Protein AF-U3TAC5-F1 (afdb_monomer)

Structure (mmCIF, N/CA/C/O backbone):
data_AF-U3TAC5-F1
#
_entry.id   AF-U3TAC5-F1
#
loop_
_atom_site.group_PDB
_atom_site.id
_atom_site.type_symbol
_atom_site.label_atom_id
_atom_site.label_alt_id
_atom_site.label_comp_id
_atom_site.label_asym_id
_atom_site.label_entity_id
_atom_site.label_seq_id
_atom_site.pdbx_PDB_ins_code
_atom_site.Cartn_x
_atom_site.Cartn_y
_atom_site.Cartn_z
_atom_site.occupancy
_atom_site.B_iso_or_equiv
_atom_site.auth_seq_id
_atom_site.auth_comp_id
_atom_site.auth_asym_id
_atom_site.auth_atom_id
_atom_site.pdbx_PDB_model_num
ATOM 1 N N . MET A 1 1 ? -31.076 14.051 -34.799 1.00 61.81 1 MET A N 1
ATOM 2 C CA . MET A 1 1 ? -30.404 15.362 -34.981 1.00 61.81 1 MET A CA 1
ATOM 3 C C . MET A 1 1 ? -30.450 16.236 -33.726 1.00 61.81 1 MET A C 1
ATOM 5 O O . MET A 1 1 ? -29.400 16.699 -33.314 1.00 61.81 1 MET A O 1
ATOM 9 N N . ILE A 1 2 ? -31.607 16.415 -33.073 1.00 67.38 2 ILE A N 1
ATOM 10 C CA . ILE A 1 2 ? -31.757 17.287 -31.883 1.00 67.38 2 ILE A CA 1
ATOM 11 C C . ILE A 1 2 ? -30.967 16.797 -30.650 1.00 67.38 2 ILE A C 1
ATOM 13 O O . ILE A 1 2 ? -30.338 17.598 -29.967 1.00 67.38 2 ILE A O 1
ATOM 17 N N . GLN A 1 3 ? -30.929 15.485 -30.396 1.00 65.56 3 GLN A N 1
ATOM 18 C CA . GLN A 1 3 ? -30.167 14.904 -29.276 1.00 65.56 3 GLN A CA 1
ATOM 19 C C . GLN A 1 3 ? -28.654 15.144 -29.378 1.00 65.56 3 GLN A C 1
ATOM 21 O O . GLN A 1 3 ? -28.007 15.407 -28.372 1.00 65.56 3 GLN A O 1
ATOM 26 N N . VAL A 1 4 ? -28.099 15.096 -30.594 1.00 69.56 4 VAL A N 1
ATOM 27 C CA . VAL A 1 4 ? -26.666 15.338 -30.831 1.00 69.56 4 VAL A CA 1
ATOM 28 C C . VAL A 1 4 ? -26.325 16.796 -30.525 1.00 69.56 4 VAL A C 1
ATOM 30 O O . VAL A 1 4 ? -25.326 17.057 -29.865 1.00 69.56 4 VAL A O 1
ATOM 33 N N . LEU A 1 5 ? -27.207 17.727 -30.914 1.00 72.12 5 LEU A N 1
ATOM 34 C CA . LEU A 1 5 ? -27.056 19.151 -30.611 1.00 72.12 5 LEU A CA 1
ATOM 35 C C . LEU A 1 5 ? -27.031 19.418 -29.097 1.00 72.12 5 LEU A C 1
ATOM 37 O O . LEU A 1 5 ? -26.176 20.158 -28.618 1.00 72.12 5 LEU A O 1
ATOM 41 N N . LEU A 1 6 ? -27.929 18.784 -28.339 1.00 70.25 6 LEU A N 1
ATOM 42 C CA . LEU A 1 6 ? -27.994 18.915 -26.878 1.00 70.25 6 LEU A CA 1
ATOM 43 C C . LEU A 1 6 ? -26.715 18.429 -26.185 1.00 70.25 6 LEU A C 1
ATOM 45 O O . LEU A 1 6 ? -26.208 19.112 -25.300 1.00 70.25 6 LEU A O 1
ATOM 49 N N . VAL A 1 7 ? -26.153 17.297 -26.621 1.00 71.12 7 VAL A N 1
ATOM 50 C CA . VAL A 1 7 ? -24.889 16.773 -26.074 1.00 71.12 7 VAL A CA 1
ATOM 51 C C . VAL A 1 7 ? -23.720 17.705 -26.398 1.00 71.12 7 VAL A C 1
ATOM 53 O O . VAL A 1 7 ? -22.917 18.009 -25.517 1.00 71.12 7 VAL A O 1
ATOM 56 N N . THR A 1 8 ? -23.651 18.225 -27.630 1.00 70.62 8 THR A N 1
ATOM 57 C CA . THR A 1 8 ? -22.606 19.190 -28.009 1.00 70.62 8 THR A CA 1
ATOM 58 C C . THR A 1 8 ? -22.711 20.509 -27.242 1.00 70.62 8 THR A C 1
ATOM 60 O O . THR A 1 8 ? -21.688 21.068 -26.858 1.00 70.62 8 THR A O 1
ATOM 63 N N . ILE A 1 9 ? -23.930 20.981 -26.952 1.00 74.19 9 ILE A N 1
ATOM 64 C CA . ILE A 1 9 ? -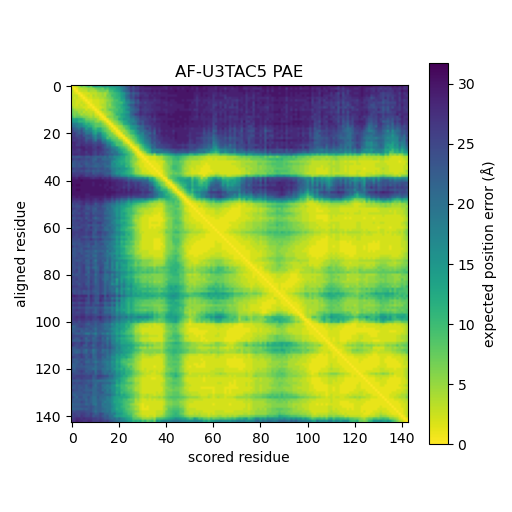24.158 22.183 -26.139 1.00 74.19 9 ILE A CA 1
ATOM 65 C C . ILE A 1 9 ? -23.746 21.933 -24.683 1.00 74.19 9 ILE A C 1
ATOM 67 O O . ILE A 1 9 ? -23.071 22.777 -24.104 1.00 74.19 9 ILE A O 1
ATOM 71 N N . CYS A 1 10 ? -24.065 20.772 -24.102 1.00 71.88 10 CYS A N 1
ATOM 72 C CA . CYS A 1 10 ? -23.622 20.437 -22.745 1.00 71.88 10 CYS A CA 1
ATOM 73 C C . CYS A 1 10 ? -22.094 20.445 -22.606 1.00 71.88 10 CYS A C 1
ATOM 75 O O . CYS A 1 10 ? -21.587 21.030 -21.655 1.00 71.88 10 CYS A O 1
ATOM 77 N N . LEU A 1 11 ? -21.357 19.864 -23.558 1.00 66.44 11 LEU A N 1
ATOM 78 C CA . LEU A 1 11 ? -19.887 19.840 -23.520 1.00 66.44 11 LEU A CA 1
ATOM 79 C C . LEU A 1 11 ? -19.251 21.224 -23.738 1.00 66.44 11 LEU A C 1
ATOM 81 O O . LEU A 1 11 ? -18.169 21.485 -23.220 1.00 66.44 11 LEU A O 1
ATOM 85 N N . ALA A 1 12 ? -19.912 22.108 -24.494 1.00 68.00 12 ALA A N 1
ATOM 86 C CA . ALA A 1 12 ? -19.431 23.466 -24.756 1.00 68.00 12 ALA A CA 1
ATOM 87 C C . ALA A 1 12 ? -19.755 24.460 -23.624 1.00 68.00 12 ALA A C 1
ATOM 89 O O . ALA A 1 12 ? -18.988 25.392 -23.395 1.00 68.00 12 ALA A O 1
ATOM 90 N N . VAL A 1 13 ? -20.885 24.279 -22.929 1.00 66.88 13 VAL A N 1
ATOM 91 C CA . VAL A 1 13 ? -21.352 25.174 -21.851 1.00 66.88 13 VAL A CA 1
ATOM 92 C C . VAL A 1 13 ? -20.835 24.731 -20.480 1.00 66.88 13 VAL A C 1
ATOM 94 O O . VAL A 1 13 ? -20.591 25.571 -19.618 1.00 66.88 13 VAL A O 1
ATOM 97 N N . PHE A 1 14 ? -20.611 23.430 -20.292 1.00 63.19 14 PHE A N 1
ATOM 98 C CA . PHE A 1 14 ? -19.995 22.862 -19.097 1.00 63.19 14 PHE A CA 1
ATOM 99 C C . PHE A 1 14 ? -18.665 22.213 -19.488 1.00 63.19 14 PHE A C 1
ATOM 101 O O . PHE A 1 14 ? -18.603 20.987 -19.622 1.00 63.19 14 PHE A O 1
ATOM 108 N N . PRO A 1 15 ? -17.585 22.995 -19.697 1.00 55.28 15 PRO A N 1
ATOM 109 C CA . PRO A 1 15 ? -16.261 22.395 -19.751 1.00 55.28 15 PRO A CA 1
ATOM 110 C C . PRO A 1 15 ? -16.096 21.581 -18.467 1.00 55.28 15 PRO A C 1
ATOM 112 O O . PRO A 1 15 ? -16.342 22.106 -17.380 1.00 55.28 15 PRO A O 1
ATOM 115 N N . TYR A 1 16 ? -15.753 20.296 -18.595 1.00 59.97 16 TYR A N 1
ATOM 116 C CA . TYR A 1 16 ? -15.426 19.434 -17.462 1.00 59.97 16 TYR A CA 1
ATOM 117 C C . TYR A 1 16 ? -14.306 20.133 -16.688 1.00 59.97 16 TYR A C 1
ATOM 119 O O . TYR A 1 16 ? -13.132 20.052 -17.049 1.00 59.97 16 TYR A O 1
ATOM 127 N N . GLN A 1 17 ? -14.667 20.888 -15.652 1.00 60.19 17 GLN A N 1
ATOM 128 C CA . GLN A 1 17 ? -13.705 21.409 -14.704 1.00 60.19 17 GLN A CA 1
ATOM 129 C C . GLN A 1 17 ? -13.291 20.202 -13.880 1.00 60.19 17 GLN A C 1
ATOM 131 O O . GLN A 1 17 ? -13.886 19.889 -12.852 1.00 60.19 17 GLN A O 1
ATOM 136 N N . GLY A 1 18 ? -12.314 19.461 -14.402 1.00 55.19 18 GLY A N 1
ATOM 137 C CA . GLY A 1 18 ? -11.568 18.503 -13.614 1.00 55.19 18 GLY A CA 1
ATOM 138 C C . GLY A 1 18 ? -10.935 19.286 -12.477 1.00 55.19 18 GLY A C 1
ATOM 139 O O . GLY A 1 18 ? -9.937 19.973 -12.671 1.00 55.19 18 GLY A O 1
ATOM 140 N N . SER A 1 19 ? -11.568 19.256 -11.310 1.00 60.19 19 SER A N 1
ATOM 141 C CA . SER A 1 19 ? -10.973 19.802 -10.105 1.00 60.19 19 SER A CA 1
ATOM 142 C C . SER A 1 19 ? -9.896 18.815 -9.677 1.00 60.19 19 SER A C 1
ATOM 144 O O . SER A 1 19 ? -10.186 17.747 -9.142 1.00 60.19 19 SER A O 1
ATOM 146 N N . SER A 1 20 ? -8.643 19.126 -9.992 1.00 52.59 20 SER A N 1
ATOM 147 C CA . SER A 1 20 ? -7.510 18.452 -9.378 1.00 52.59 20 SER A CA 1
ATOM 148 C C . SER A 1 20 ? -7.317 19.072 -8.000 1.00 52.59 20 SER A C 1
ATOM 150 O O . SER A 1 20 ? -6.743 20.155 -7.875 1.00 52.59 20 SER A O 1
ATOM 152 N N . ILE A 1 21 ? -7.816 18.403 -6.964 1.00 53.47 21 ILE A N 1
ATOM 153 C CA . ILE A 1 21 ? -7.383 18.687 -5.598 1.00 53.47 21 ILE A CA 1
ATOM 154 C C . ILE A 1 21 ? -5.929 18.228 -5.524 1.00 53.47 21 ILE A C 1
ATOM 156 O O . ILE A 1 21 ? -5.646 17.031 -5.480 1.00 53.47 21 ILE A O 1
ATOM 160 N N . ILE A 1 22 ? -4.995 19.176 -5.581 1.00 50.59 22 ILE A N 1
ATOM 161 C CA . ILE A 1 22 ? -3.631 18.905 -5.144 1.00 50.59 22 ILE A CA 1
ATOM 162 C C . ILE A 1 22 ? -3.752 18.751 -3.633 1.00 50.59 22 ILE A C 1
ATOM 164 O O . ILE A 1 22 ? -3.956 19.731 -2.921 1.00 50.59 22 ILE A O 1
ATOM 168 N N . LEU A 1 23 ? -3.703 17.507 -3.156 1.00 52.47 23 LEU A N 1
ATOM 169 C CA . LEU A 1 23 ? -3.432 17.238 -1.754 1.00 52.47 23 LEU A CA 1
ATOM 170 C C . LEU A 1 23 ? -1.996 17.705 -1.517 1.00 52.47 23 LEU A C 1
ATOM 172 O O . LEU A 1 23 ? -1.047 16.938 -1.677 1.00 52.47 23 LEU A O 1
ATOM 176 N N . GLU A 1 24 ? -1.822 18.993 -1.214 1.00 49.47 24 GLU A N 1
ATOM 177 C CA . GLU A 1 24 ? -0.619 19.420 -0.522 1.00 49.47 24 GLU A CA 1
ATOM 178 C C . GLU A 1 24 ? -0.534 18.540 0.718 1.00 49.47 24 GLU A C 1
ATOM 180 O O . GLU A 1 24 ? -1.462 18.493 1.529 1.00 49.47 24 GLU A O 1
ATOM 185 N N . SER A 1 25 ? 0.565 17.797 0.833 1.00 54.53 25 SER A N 1
ATOM 186 C CA . SER A 1 25 ? 0.952 17.188 2.093 1.00 54.53 25 SER A CA 1
ATOM 187 C C . SER A 1 25 ? 1.231 18.349 3.040 1.00 54.53 25 SER A C 1
ATOM 189 O O . SER A 1 25 ? 2.368 18.799 3.167 1.00 54.53 25 SER A O 1
ATOM 191 N N . GLY A 1 26 ? 0.171 18.887 3.649 1.00 48.81 26 GLY A N 1
ATOM 192 C CA . GLY A 1 26 ? 0.276 19.812 4.759 1.00 48.81 26 GLY A CA 1
ATOM 193 C C . GLY A 1 26 ? 1.223 19.208 5.784 1.00 48.81 26 GLY A C 1
ATOM 194 O O . GLY A 1 26 ? 1.384 17.992 5.848 1.00 48.81 26 GLY A O 1
ATOM 195 N N . ASN A 1 27 ? 1.906 20.049 6.548 1.00 50.81 27 ASN A N 1
ATOM 196 C CA . ASN A 1 27 ? 2.790 19.591 7.608 1.00 50.81 27 ASN A CA 1
ATOM 197 C C . ASN A 1 27 ? 1.963 18.741 8.601 1.00 50.81 27 ASN A C 1
ATOM 199 O O . ASN A 1 27 ? 1.272 19.306 9.453 1.00 50.81 27 ASN A O 1
ATOM 203 N N . VAL A 1 28 ? 1.949 17.410 8.428 1.00 59.34 28 VAL A N 1
ATOM 204 C CA . VAL A 1 28 ? 1.140 16.461 9.207 1.00 59.34 28 VAL A CA 1
ATOM 205 C C . VAL A 1 28 ? 1.805 16.318 10.570 1.00 59.34 28 VAL A C 1
ATOM 207 O O . VAL A 1 28 ? 2.550 15.384 10.839 1.00 59.34 28 VAL A O 1
ATOM 210 N N . ASN A 1 29 ? 1.600 17.318 11.423 1.00 61.78 29 ASN A N 1
ATOM 211 C CA . ASN A 1 29 ? 2.078 17.299 12.805 1.00 61.78 29 ASN A CA 1
ATOM 212 C C . ASN A 1 29 ? 1.133 16.523 13.733 1.00 61.78 29 ASN A C 1
ATOM 214 O O . ASN A 1 29 ? 1.442 16.367 14.910 1.00 61.78 29 ASN A O 1
ATOM 218 N N . ASP A 1 30 ? -0.008 16.069 13.213 1.00 79.00 30 ASP A N 1
ATOM 219 C CA . ASP A 1 30 ? -0.993 15.273 13.932 1.00 79.00 30 ASP A CA 1
ATOM 220 C C . ASP A 1 30 ? -0.967 13.847 13.378 1.00 79.00 30 ASP A C 1
ATOM 222 O O . ASP A 1 30 ? -1.484 13.572 12.294 1.00 79.00 30 ASP A O 1
ATOM 226 N N . TYR A 1 31 ? -0.262 12.965 14.081 1.00 87.88 31 TYR A N 1
ATOM 227 C CA . TYR A 1 31 ? -0.205 11.543 13.775 1.00 87.88 31 TYR A CA 1
ATOM 228 C C . TYR A 1 31 ? -0.280 10.738 15.066 1.00 87.88 31 TYR A C 1
ATOM 230 O O . TYR A 1 31 ? 0.234 11.140 16.113 1.00 87.88 31 TYR A O 1
ATOM 238 N N . GLU A 1 32 ? -0.878 9.556 14.976 1.00 90.94 32 GLU A N 1
ATOM 239 C CA . GLU A 1 32 ? -0.805 8.555 16.029 1.00 90.94 32 GLU A CA 1
ATOM 240 C C . GLU A 1 32 ? 0.210 7.473 15.665 1.00 90.94 32 GLU A C 1
ATOM 242 O O . GLU A 1 32 ? 0.278 6.988 14.534 1.00 90.94 32 GLU A O 1
ATOM 247 N N . VAL A 1 33 ? 1.018 7.073 16.646 1.00 92.88 33 VAL A N 1
ATOM 248 C CA . VAL A 1 33 ? 1.908 5.923 16.490 1.00 92.88 33 VAL A CA 1
ATOM 249 C C . VAL A 1 33 ? 1.119 4.657 16.780 1.00 92.88 33 VAL A C 1
ATOM 251 O O . VAL A 1 33 ? 0.686 4.419 17.909 1.00 92.88 33 VAL A O 1
ATOM 254 N N . VAL A 1 34 ? 0.977 3.816 15.760 1.00 94.44 34 VAL A N 1
ATOM 255 C CA . VAL A 1 34 ? 0.263 2.539 15.838 1.00 94.44 34 VAL A CA 1
ATOM 256 C C . VAL A 1 34 ? 1.194 1.380 15.510 1.00 94.44 34 VAL A C 1
ATOM 258 O O . VAL A 1 34 ? 2.227 1.544 14.866 1.00 94.44 34 VAL A O 1
ATOM 261 N N . TYR A 1 35 ? 0.810 0.180 15.942 1.00 94.31 35 TYR A N 1
ATOM 262 C CA . TYR A 1 35 ? 1.562 -1.050 15.696 1.00 94.31 35 TYR A CA 1
ATOM 263 C C . TYR A 1 35 ? 0.669 -2.050 14.957 1.00 94.31 35 TYR A C 1
ATOM 265 O O . TYR A 1 35 ? -0.028 -2.831 15.614 1.00 94.31 35 TYR A O 1
ATOM 273 N N . PRO A 1 36 ? 0.652 -2.026 13.611 1.00 94.81 36 PRO A N 1
ATOM 274 C CA . PRO A 1 36 ? -0.159 -2.943 12.824 1.00 94.81 36 PRO A CA 1
ATOM 275 C C . PRO A 1 36 ? 0.240 -4.399 13.075 1.00 94.81 36 PRO A C 1
ATOM 277 O O . PRO A 1 36 ? 1.421 -4.753 13.061 1.00 94.81 36 PRO A O 1
ATOM 280 N N . ARG A 1 37 ? -0.749 -5.267 13.274 1.00 94.25 37 ARG A N 1
ATOM 281 C CA . ARG A 1 37 ? -0.567 -6.703 13.495 1.00 94.25 37 ARG A CA 1
ATOM 282 C C . ARG A 1 37 ? -1.144 -7.478 12.330 1.00 94.25 37 ARG A C 1
ATOM 284 O O . ARG A 1 37 ? -2.323 -7.353 12.022 1.00 94.25 37 ARG A O 1
ATOM 291 N N . LYS A 1 38 ? -0.323 -8.316 11.701 1.00 92.38 38 LYS A N 1
ATOM 292 C CA . LYS A 1 38 ? -0.801 -9.227 10.662 1.00 92.38 38 LYS A CA 1
ATOM 293 C C . LYS A 1 38 ? -1.677 -10.311 11.293 1.00 92.38 38 LYS A C 1
ATOM 295 O O . LYS A 1 38 ? -1.224 -11.035 12.180 1.00 92.38 38 LYS A O 1
ATOM 300 N N . VAL A 1 39 ? -2.916 -10.424 10.830 1.00 89.25 39 VAL A N 1
ATOM 301 C CA . VAL A 1 39 ? -3.891 -11.414 11.296 1.00 89.25 39 VAL A CA 1
ATOM 302 C C . VAL A 1 39 ? -3.784 -12.637 10.385 1.00 89.25 39 VAL A C 1
ATOM 304 O O . VAL A 1 39 ? -4.318 -12.661 9.279 1.00 89.25 39 VAL A O 1
ATOM 307 N N . THR A 1 40 ? -3.015 -13.644 10.800 1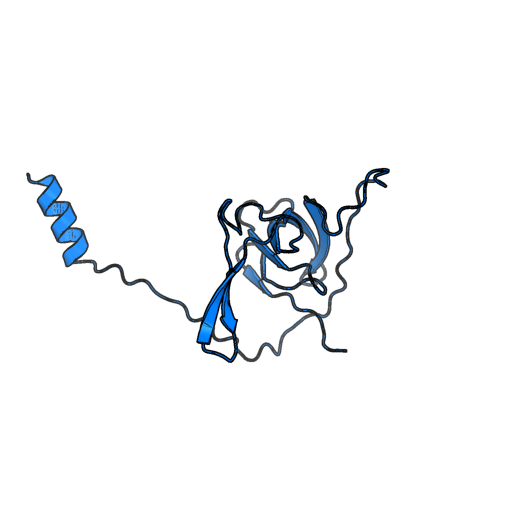.00 74.56 40 THR A N 1
ATOM 308 C CA . THR A 1 40 ? -2.778 -14.847 9.983 1.00 74.56 40 THR A CA 1
ATOM 309 C C . THR A 1 40 ? -3.874 -15.892 10.202 1.00 74.56 40 THR A C 1
ATOM 311 O O . THR A 1 40 ? -4.066 -16.366 11.321 1.00 74.56 40 THR A O 1
ATOM 314 N N . ALA A 1 41 ? -4.525 -16.341 9.124 1.00 58.34 41 ALA A N 1
ATOM 315 C CA . ALA A 1 41 ? -5.368 -17.535 9.122 1.00 58.34 41 ALA A CA 1
ATOM 316 C C . ALA A 1 41 ? -4.541 -18.757 8.663 1.00 58.34 41 ALA A C 1
ATOM 318 O O . ALA A 1 41 ? -4.436 -19.026 7.473 1.00 58.34 41 ALA A O 1
ATOM 319 N N . LEU A 1 42 ? -3.973 -19.506 9.616 1.00 55.12 42 LEU A N 1
ATOM 320 C CA . LEU A 1 42 ? -3.325 -20.828 9.460 1.00 55.12 42 LEU A CA 1
ATOM 321 C C . LEU A 1 42 ? -1.931 -20.913 8.776 1.00 55.12 42 LEU A C 1
ATOM 323 O O . LEU A 1 42 ? -1.607 -20.145 7.872 1.00 55.12 42 LEU A O 1
ATOM 327 N N . PRO A 1 43 ? -1.092 -21.901 9.171 1.00 52.50 43 PRO A N 1
ATOM 328 C CA . PRO A 1 43 ? 0.225 -22.123 8.581 1.00 52.50 43 PRO A CA 1
ATOM 329 C C . PRO A 1 43 ? 0.105 -22.881 7.252 1.00 52.50 43 PRO A C 1
ATOM 331 O O . PRO A 1 43 ? -0.295 -24.048 7.223 1.00 52.50 43 PRO A O 1
ATOM 334 N N . LYS A 1 44 ? 0.481 -22.249 6.136 1.00 55.50 44 LYS A N 1
ATOM 335 C CA . LYS A 1 44 ? 0.516 -22.914 4.826 1.00 55.50 44 LYS A CA 1
ATOM 336 C C . LYS A 1 44 ? 1.805 -23.726 4.662 1.00 55.50 44 LYS A C 1
ATOM 338 O O . LYS A 1 44 ? 2.888 -23.175 4.509 1.00 55.50 44 LYS A O 1
ATOM 343 N N . ARG A 1 45 ? 1.666 -25.058 4.636 1.00 54.78 45 ARG A N 1
ATOM 344 C CA . ARG A 1 45 ? 2.634 -25.990 4.030 1.00 54.78 45 ARG A CA 1
ATOM 345 C C . ARG A 1 45 ? 2.511 -25.898 2.505 1.00 54.78 45 ARG A C 1
ATOM 347 O O . ARG A 1 45 ? 1.842 -26.718 1.890 1.00 54.78 45 ARG A O 1
ATOM 354 N N . ALA A 1 46 ? 3.091 -24.869 1.905 1.00 56.25 46 ALA A N 1
ATOM 355 C CA . ALA A 1 46 ? 3.237 -24.733 0.458 1.00 56.25 46 ALA A CA 1
ATOM 356 C C . ALA A 1 46 ? 4.371 -23.745 0.177 1.00 56.25 46 ALA A C 1
ATOM 358 O O . ALA A 1 46 ? 4.668 -22.911 1.031 1.00 56.25 46 ALA A O 1
ATOM 359 N N . VAL A 1 47 ? 5.003 -23.875 -0.994 1.00 55.31 47 VAL A N 1
ATOM 360 C CA . VAL A 1 47 ? 6.068 -22.994 -1.502 1.00 55.31 47 VAL A CA 1
ATOM 361 C C . VAL A 1 47 ? 5.775 -21.546 -1.112 1.00 55.31 47 VAL A C 1
ATOM 363 O O . VAL A 1 47 ? 4.738 -20.991 -1.474 1.00 55.31 47 VAL A O 1
ATOM 366 N N . GLN A 1 48 ? 6.655 -20.978 -0.292 1.00 59.91 48 GLN A N 1
ATOM 367 C CA . GLN A 1 48 ? 6.422 -19.705 0.370 1.00 59.91 48 GLN A CA 1
ATOM 368 C C . GLN A 1 48 ? 6.642 -18.589 -0.655 1.00 59.91 48 GLN A C 1
ATOM 370 O O . GLN A 1 48 ? 7.770 -18.164 -0.890 1.00 59.91 48 GLN A O 1
ATOM 375 N N . GLN A 1 49 ? 5.569 -18.162 -1.324 1.00 68.94 49 GLN A N 1
ATOM 376 C CA . GLN A 1 49 ? 5.592 -16.916 -2.087 1.00 68.94 49 GLN A CA 1
ATOM 377 C C . GLN A 1 49 ? 5.986 -15.782 -1.134 1.00 68.94 49 GLN A C 1
ATOM 379 O O . GLN A 1 49 ? 5.472 -15.706 -0.016 1.00 68.94 49 GLN A O 1
ATOM 384 N N . LYS A 1 50 ? 6.906 -14.915 -1.570 1.00 80.94 50 LYS A N 1
ATOM 385 C CA . LYS A 1 50 ? 7.409 -13.791 -0.766 1.00 80.94 50 LYS A CA 1
ATOM 386 C C . LYS A 1 50 ? 6.277 -12.849 -0.340 1.00 80.94 50 LYS A C 1
ATOM 388 O O . LYS A 1 50 ? 6.282 -12.357 0.787 1.00 80.94 50 LYS A O 1
ATOM 393 N N . TYR A 1 51 ? 5.284 -12.666 -1.210 1.00 87.12 51 TYR A N 1
ATOM 394 C CA . TYR A 1 51 ? 4.092 -11.860 -0.967 1.00 87.12 51 TYR A CA 1
ATOM 395 C C . TYR A 1 51 ? 2.813 -12.680 -1.176 1.00 87.12 51 TYR A C 1
ATOM 397 O O . TYR A 1 51 ? 2.592 -13.240 -2.251 1.00 87.12 51 TYR A O 1
ATOM 405 N N . GLU A 1 52 ? 1.957 -12.735 -0.156 1.00 89.69 52 GLU A N 1
ATOM 406 C CA . GLU A 1 52 ? 0.676 -13.453 -0.197 1.00 89.69 52 GLU A CA 1
ATOM 407 C C . GLU A 1 52 ? -0.360 -12.725 -1.064 1.00 89.69 52 GLU A C 1
ATOM 409 O O . GLU A 1 52 ? -0.366 -11.503 -1.141 1.00 89.69 52 GLU A O 1
ATOM 414 N N . ASP A 1 53 ? -1.272 -13.464 -1.698 1.00 91.81 53 ASP A N 1
ATOM 415 C CA . ASP A 1 53 ? -2.335 -12.867 -2.523 1.00 91.81 53 ASP A CA 1
ATOM 416 C C . ASP A 1 53 ? -3.388 -12.100 -1.717 1.00 91.81 53 ASP A C 1
ATOM 418 O O . ASP A 1 53 ? -4.016 -11.181 -2.239 1.00 91.81 53 ASP A O 1
ATOM 422 N N . ALA A 1 54 ? -3.577 -12.469 -0.453 1.00 92.75 54 ALA A N 1
ATOM 423 C CA . ALA A 1 54 ? -4.478 -11.790 0.4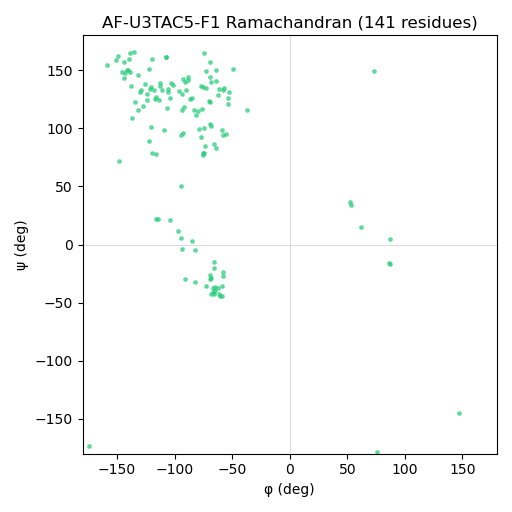59 1.00 92.75 54 ALA A CA 1
ATOM 424 C C . ALA A 1 54 ? -3.883 -11.783 1.864 1.00 92.75 54 ALA A C 1
ATOM 426 O O . ALA A 1 54 ? -3.258 -12.756 2.290 1.00 92.75 54 ALA A O 1
ATOM 427 N N . MET A 1 55 ? -4.095 -10.692 2.588 1.00 92.75 55 MET A N 1
ATOM 428 C CA . MET A 1 55 ? -3.635 -10.533 3.962 1.00 92.75 55 MET A CA 1
ATOM 429 C C . MET A 1 55 ? -4.561 -9.606 4.738 1.00 92.75 55 MET A C 1
ATOM 431 O O . MET A 1 55 ? -5.306 -8.815 4.163 1.00 92.75 55 MET A O 1
ATOM 435 N N . GLN A 1 56 ? -4.512 -9.716 6.060 1.00 95.00 56 GLN A N 1
ATOM 436 C CA . GLN A 1 56 ? -5.271 -8.859 6.957 1.00 95.00 56 GLN A CA 1
ATOM 437 C C . GLN A 1 56 ? -4.333 -8.214 7.966 1.00 95.00 56 GLN A C 1
ATOM 439 O O . GLN A 1 56 ? -3.445 -8.882 8.501 1.00 95.00 56 GLN A O 1
ATOM 444 N N . TYR A 1 57 ? -4.546 -6.929 8.229 1.00 95.56 57 TYR A N 1
ATOM 445 C CA . TYR A 1 57 ? -3.851 -6.197 9.280 1.00 95.56 57 TYR A CA 1
ATOM 446 C C . TYR A 1 57 ? -4.853 -5.578 10.237 1.00 95.56 57 TYR A C 1
ATOM 448 O O . TYR A 1 57 ? -5.767 -4.880 9.816 1.00 95.56 57 TYR A O 1
ATOM 456 N N . GLU A 1 58 ? -4.650 -5.810 11.525 1.00 95.94 58 GLU A N 1
ATOM 457 C CA . GLU A 1 58 ? -5.330 -5.083 12.585 1.00 95.94 58 GLU A CA 1
ATOM 458 C C . GLU A 1 58 ? -4.454 -3.907 13.018 1.00 95.94 58 GLU A C 1
ATOM 460 O O . GLU A 1 58 ? -3.269 -4.081 13.311 1.00 95.94 58 GLU A O 1
ATOM 465 N N . LEU A 1 59 ? -5.024 -2.711 13.067 1.00 95.06 59 LEU A N 1
ATOM 466 C CA . LEU A 1 59 ? -4.395 -1.519 13.629 1.00 95.06 59 LEU A CA 1
ATOM 467 C C . LEU A 1 59 ? -5.427 -0.729 14.430 1.00 95.06 59 LEU A C 1
ATOM 469 O O . LEU A 1 59 ? -6.623 -0.979 14.325 1.00 95.06 59 LEU A O 1
ATOM 473 N N . LYS A 1 60 ? -4.963 0.210 15.251 1.00 95.25 60 LYS A N 1
ATOM 474 C CA . LYS A 1 60 ? -5.859 1.124 15.957 1.00 95.25 60 LYS A CA 1
ATOM 475 C C . LYS A 1 60 ? -6.049 2.391 15.140 1.00 95.25 60 LYS A C 1
ATOM 477 O O . LYS A 1 60 ? -5.085 2.846 14.540 1.00 95.25 60 LYS A O 1
ATOM 482 N N . VAL A 1 61 ? -7.265 2.922 15.152 1.00 93.94 61 VAL A N 1
ATOM 483 C CA . VAL A 1 61 ? -7.588 4.269 14.680 1.00 93.94 61 VAL A CA 1
ATOM 484 C C . VAL A 1 61 ? -8.347 4.968 15.795 1.00 93.94 61 VAL A C 1
ATOM 486 O O . VAL A 1 61 ? -9.391 4.473 16.218 1.00 93.94 61 VAL A O 1
ATOM 489 N N . ASN A 1 62 ? -7.819 6.076 16.321 1.00 91.62 62 ASN A N 1
ATOM 490 C CA . ASN A 1 62 ? -8.421 6.786 17.462 1.00 91.62 62 ASN A CA 1
ATOM 491 C C . ASN A 1 62 ? -8.678 5.874 18.684 1.00 91.62 62 ASN A C 1
ATOM 493 O O . ASN A 1 62 ? -9.662 6.024 19.406 1.00 91.62 62 ASN A O 1
ATOM 497 N N . GLY A 1 63 ? -7.801 4.891 18.904 1.00 92.38 63 GLY A N 1
ATOM 498 C CA . GLY A 1 63 ? -7.911 3.912 19.992 1.00 92.38 63 GLY A CA 1
ATOM 499 C C . GLY A 1 63 ? -8.767 2.673 19.697 1.00 92.38 63 GLY A C 1
ATOM 500 O O . GLY A 1 63 ? -8.587 1.666 20.389 1.00 92.38 63 GLY A O 1
ATOM 501 N N . GLU A 1 64 ? -9.600 2.696 18.654 1.00 94.25 64 GLU A N 1
ATOM 502 C CA . GLU A 1 64 ? -10.482 1.588 18.268 1.00 94.25 64 GLU A CA 1
ATOM 503 C C . GLU A 1 64 ? -9.809 0.640 17.262 1.00 94.25 64 GLU A C 1
ATOM 505 O O . GLU A 1 64 ? -9.104 1.101 16.361 1.00 94.25 64 GLU A O 1
ATOM 510 N N . PRO A 1 65 ? -9.983 -0.690 17.387 1.00 95.12 65 PRO A N 1
ATOM 511 C CA . PRO A 1 65 ? -9.400 -1.645 16.456 1.00 95.12 65 PRO A CA 1
ATOM 512 C C . PRO A 1 65 ? -10.120 -1.622 15.105 1.00 95.12 65 PRO A C 1
ATOM 514 O O . PRO A 1 65 ? -11.345 -1.676 15.017 1.00 95.12 65 PRO A O 1
ATOM 517 N N . VAL A 1 66 ? -9.330 -1.620 14.039 1.00 95.19 66 VAL A N 1
ATOM 518 C CA . VAL A 1 66 ? -9.774 -1.645 12.649 1.00 95.19 66 VAL A CA 1
ATOM 519 C C . VAL A 1 66 ? -9.032 -2.763 11.930 1.00 95.19 66 VAL A C 1
ATOM 521 O O . VAL A 1 66 ? -7.810 -2.881 12.041 1.00 95.19 66 VAL A O 1
ATOM 524 N N . VAL A 1 67 ? -9.769 -3.580 11.175 1.00 96.06 67 VAL A N 1
ATOM 525 C CA . VAL A 1 67 ? -9.200 -4.670 10.374 1.00 96.06 67 VAL A CA 1
ATOM 526 C C . VAL A 1 67 ? -9.227 -4.295 8.901 1.00 96.06 67 VAL A C 1
ATOM 528 O O . VAL A 1 67 ? -10.289 -4.125 8.299 1.00 96.06 67 VAL A O 1
ATOM 531 N N . LEU A 1 68 ? -8.035 -4.200 8.327 1.00 96.25 68 LEU A N 1
ATOM 532 C CA . LEU A 1 68 ? -7.798 -3.919 6.926 1.00 96.25 68 LEU A CA 1
ATOM 533 C C . LEU A 1 68 ? -7.657 -5.228 6.149 1.00 96.25 68 LEU A C 1
ATOM 535 O O . LEU A 1 68 ? -6.707 -5.982 6.363 1.00 96.25 68 LEU A O 1
ATOM 539 N N . HIS A 1 69 ? -8.588 -5.482 5.234 1.00 96.38 69 HIS A N 1
ATOM 540 C CA . HIS A 1 69 ? -8.542 -6.599 4.297 1.00 96.38 69 HIS A CA 1
ATOM 541 C C . HIS A 1 69 ? -7.857 -6.150 3.011 1.00 96.38 69 HIS A C 1
ATOM 543 O O . HIS A 1 69 ? -8.349 -5.24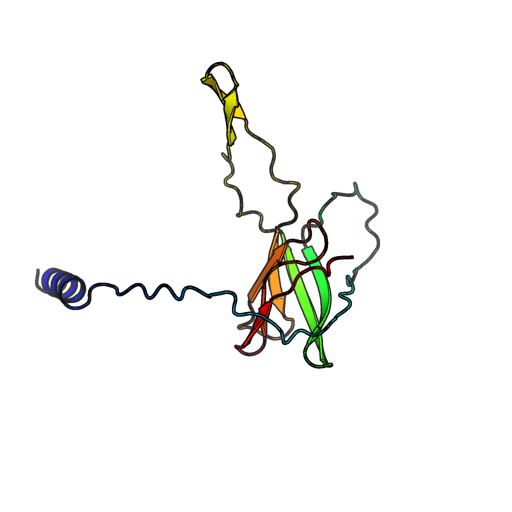8 2.333 1.00 96.38 69 HIS A O 1
ATOM 549 N N . LEU A 1 70 ? -6.729 -6.777 2.686 1.00 96.31 70 LEU A N 1
ATOM 550 C CA . LEU A 1 70 ? -5.882 -6.425 1.553 1.00 96.31 70 LEU A CA 1
ATOM 551 C C . LEU A 1 70 ? -5.803 -7.579 0.555 1.00 96.31 70 LEU A C 1
ATOM 553 O O . LEU A 1 70 ? -5.531 -8.719 0.932 1.00 96.31 70 LEU A O 1
ATOM 557 N N . GLU A 1 71 ? -5.974 -7.249 -0.719 1.00 96.00 71 GLU A N 1
ATOM 558 C CA . GLU A 1 71 ? -5.849 -8.139 -1.870 1.00 96.00 71 GLU A CA 1
ATOM 559 C C . GLU A 1 71 ? -4.758 -7.611 -2.802 1.00 96.00 71 GLU A C 1
ATOM 561 O O . GLU A 1 71 ? -4.647 -6.405 -3.050 1.00 96.00 71 GLU A O 1
ATOM 566 N N . LYS A 1 72 ? -3.893 -8.511 -3.276 1.00 94.44 72 LYS A N 1
ATOM 567 C CA . LYS A 1 72 ? -2.777 -8.152 -4.152 1.00 94.44 72 LYS A CA 1
ATOM 568 C C . LYS A 1 72 ? -3.335 -7.556 -5.442 1.00 94.44 72 LYS A C 1
ATOM 570 O O . LYS A 1 72 ? -4.174 -8.171 -6.097 1.00 94.44 72 LYS A O 1
ATOM 575 N N . ASN A 1 73 ? -2.845 -6.379 -5.831 1.00 94.44 73 ASN A N 1
ATOM 576 C CA . ASN A 1 73 ? -3.311 -5.695 -7.033 1.00 94.44 73 ASN A CA 1
ATOM 577 C C . ASN A 1 73 ? -2.747 -6.345 -8.308 1.00 94.44 73 ASN A C 1
ATOM 579 O O . ASN A 1 73 ? -1.813 -5.833 -8.915 1.00 94.44 73 ASN A O 1
ATOM 583 N N . LYS A 1 74 ? -3.336 -7.470 -8.723 1.00 91.00 74 LYS A N 1
ATOM 584 C CA . LYS A 1 74 ? -2.910 -8.232 -9.910 1.00 91.00 74 LYS A CA 1
ATOM 585 C C . LYS A 1 74 ? -3.104 -7.481 -11.232 1.00 91.00 74 LYS A C 1
ATOM 587 O O . LYS A 1 74 ? -2.543 -7.891 -12.235 1.00 91.00 74 LYS A O 1
ATOM 592 N N . GLY A 1 75 ? -3.893 -6.404 -11.234 1.00 89.06 75 GLY A N 1
ATOM 593 C CA . GLY A 1 75 ? -4.100 -5.538 -12.396 1.00 89.06 75 GLY A CA 1
ATOM 594 C C . GLY A 1 75 ? -3.185 -4.313 -12.430 1.00 89.06 75 GLY A C 1
ATOM 595 O O . GLY A 1 75 ? -3.389 -3.443 -13.271 1.00 89.06 75 GLY A O 1
ATOM 596 N N . LEU A 1 76 ? -2.222 -4.198 -11.504 1.00 91.06 76 LEU A N 1
ATOM 597 C CA . LEU A 1 76 ? -1.311 -3.052 -11.456 1.00 91.06 76 LEU A CA 1
ATOM 598 C C . LEU A 1 76 ? -0.378 -3.005 -12.670 1.00 91.06 76 LEU A C 1
ATOM 600 O O . LEU A 1 76 ? -0.076 -1.925 -13.171 1.00 91.06 76 LEU A O 1
ATOM 604 N N . PHE A 1 77 ? 0.065 -4.173 -13.126 1.00 89.69 77 PHE A N 1
ATOM 605 C CA . PHE A 1 77 ? 0.916 -4.328 -14.296 1.00 89.69 77 PHE A CA 1
ATOM 606 C C . PHE A 1 77 ? 0.123 -5.037 -15.389 1.00 89.69 77 PHE A C 1
ATOM 608 O O . PHE A 1 77 ? -0.595 -5.997 -15.107 1.00 89.69 77 PHE A O 1
ATOM 615 N N . SER A 1 78 ? 0.227 -4.551 -16.626 1.00 88.75 78 SER A N 1
ATOM 616 C CA . SER A 1 78 ? -0.365 -5.242 -17.769 1.00 88.75 78 SER A CA 1
ATOM 617 C C . SER A 1 78 ? 0.380 -6.550 -18.044 1.00 88.75 78 SER A C 1
ATOM 619 O O . SER A 1 78 ? 1.543 -6.707 -17.668 1.00 88.75 78 SER A O 1
ATOM 621 N N . GLU A 1 79 ? -0.282 -7.498 -18.709 1.00 86.50 79 GLU A N 1
ATOM 622 C CA . GLU A 1 79 ? 0.327 -8.788 -19.073 1.00 86.50 79 GLU A CA 1
ATOM 623 C C . GLU A 1 79 ? 1.589 -8.622 -19.943 1.00 86.50 79 GLU A C 1
ATOM 625 O O . GLU A 1 79 ? 2.487 -9.458 -19.912 1.00 86.50 79 GLU A O 1
ATOM 630 N N . ASP A 1 80 ? 1.670 -7.521 -20.690 1.00 90.19 80 ASP A N 1
ATOM 631 C CA . ASP A 1 80 ? 2.752 -7.129 -21.592 1.00 90.19 80 ASP A CA 1
ATOM 632 C C . ASP A 1 80 ? 3.661 -6.024 -21.020 1.00 90.19 80 ASP A C 1
ATOM 634 O O . ASP A 1 80 ? 4.347 -5.324 -21.772 1.00 90.19 80 ASP A O 1
ATOM 638 N N . TYR A 1 81 ? 3.681 -5.856 -19.692 1.00 92.06 81 TYR A N 1
ATOM 639 C CA . TYR A 1 81 ? 4.530 -4.866 -19.032 1.00 92.06 81 TYR A CA 1
ATOM 640 C C . TYR A 1 81 ? 6.004 -5.007 -19.450 1.00 92.06 81 TYR A C 1
ATOM 642 O O . TYR A 1 81 ? 6.590 -6.093 -19.431 1.00 92.06 81 TYR A O 1
ATOM 650 N N . SER A 1 82 ? 6.611 -3.877 -19.817 1.00 94.25 82 SER A N 1
ATOM 651 C CA . SER A 1 82 ? 8.013 -3.796 -20.216 1.00 94.25 82 SER A CA 1
ATOM 652 C C . SER A 1 82 ? 8.674 -2.532 -19.681 1.00 94.25 82 SER A C 1
ATOM 654 O O . SER A 1 82 ? 8.047 -1.488 -19.501 1.00 94.25 82 SER A O 1
ATOM 656 N N . GLU A 1 83 ? 9.972 -2.638 -19.429 1.00 94.75 83 GLU A N 1
ATOM 657 C CA . GLU A 1 83 ? 10.809 -1.567 -18.901 1.00 94.75 83 GLU A CA 1
ATOM 658 C C . GLU A 1 83 ? 11.871 -1.219 -19.931 1.00 94.75 83 GLU A C 1
ATOM 660 O O . GLU A 1 83 ? 12.613 -2.095 -20.369 1.00 94.75 83 GLU A O 1
ATOM 665 N N . THR A 1 84 ? 11.962 0.055 -20.312 1.00 96.88 84 THR A N 1
ATOM 666 C CA . THR A 1 84 ? 12.960 0.529 -21.276 1.00 96.88 84 THR A CA 1
ATOM 667 C C . THR A 1 84 ? 13.907 1.520 -20.616 1.00 96.88 84 THR A C 1
ATOM 669 O O . THR A 1 84 ? 13.475 2.504 -20.018 1.00 96.88 84 THR A O 1
ATOM 672 N N . HIS A 1 85 ? 15.208 1.266 -20.733 1.00 96.50 85 HIS A N 1
ATOM 673 C CA . HIS A 1 85 ? 16.269 2.137 -20.235 1.00 96.50 85 HIS A CA 1
ATOM 674 C C . HIS A 1 85 ? 17.381 2.298 -21.275 1.00 96.50 85 HIS A C 1
ATOM 676 O O . HIS A 1 85 ? 17.468 1.539 -22.236 1.00 96.50 85 HIS A O 1
ATOM 682 N N . TYR A 1 86 ? 18.246 3.292 -21.074 1.00 98.00 86 TYR A N 1
ATOM 683 C CA . TYR A 1 86 ? 19.369 3.574 -21.966 1.00 98.00 86 TYR A CA 1
ATOM 684 C C . TYR A 1 86 ? 20.686 3.247 -21.271 1.00 98.00 86 TYR A C 1
ATOM 686 O O . TYR A 1 86 ? 20.907 3.649 -20.126 1.00 98.00 86 TYR A O 1
ATOM 694 N N . SER A 1 87 ? 21.576 2.530 -21.954 1.00 96.38 87 SER A N 1
ATOM 695 C CA . SER A 1 87 ? 22.939 2.328 -21.464 1.00 96.38 87 SER A CA 1
ATOM 696 C C . SER A 1 87 ? 23.791 3.597 -21.626 1.00 96.38 87 SER A C 1
ATOM 698 O O . SER A 1 87 ? 23.410 4.508 -22.363 1.00 96.38 87 SER A O 1
ATOM 700 N N . PRO A 1 88 ? 24.961 3.692 -20.960 1.00 97.44 88 PRO A N 1
ATOM 701 C CA . PRO A 1 88 ? 25.817 4.883 -21.032 1.00 97.44 88 PRO A CA 1
ATOM 702 C C . PRO A 1 88 ? 26.279 5.274 -22.447 1.00 97.44 88 PRO A C 1
ATOM 704 O O . PRO A 1 88 ? 26.606 6.432 -22.685 1.00 97.44 88 PRO A O 1
ATOM 707 N N . ASP A 1 89 ? 26.307 4.321 -23.380 1.00 96.75 89 ASP A N 1
ATOM 708 C CA . ASP A 1 89 ? 26.603 4.507 -24.808 1.00 96.75 89 ASP A CA 1
ATOM 709 C C . ASP A 1 89 ? 25.371 4.914 -25.648 1.00 96.75 89 ASP A C 1
ATOM 711 O O . ASP A 1 89 ? 25.479 5.064 -26.863 1.00 96.75 89 ASP A O 1
ATOM 715 N N . GLY A 1 90 ? 24.205 5.111 -25.022 1.00 96.19 90 GLY A N 1
ATOM 716 C CA . GLY A 1 90 ? 22.980 5.613 -25.654 1.00 96.19 90 GLY A CA 1
ATOM 717 C C . GLY A 1 90 ? 22.094 4.548 -26.303 1.00 96.19 90 GLY A C 1
ATOM 718 O O . GLY A 1 90 ? 21.090 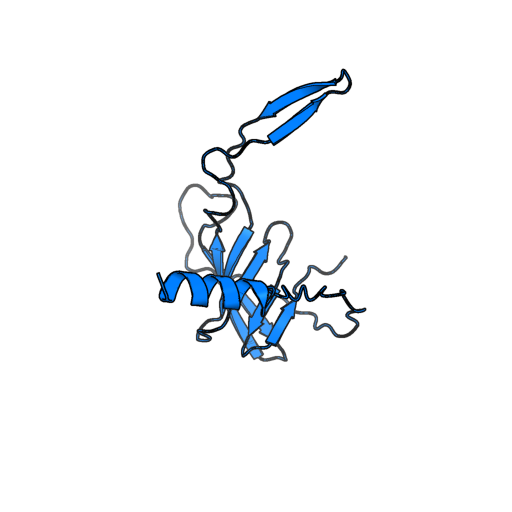4.888 -26.925 1.00 96.19 90 GLY A O 1
ATOM 719 N N . ARG A 1 91 ? 22.433 3.264 -26.171 1.00 97.69 91 ARG A N 1
ATOM 720 C CA . ARG A 1 91 ? 21.623 2.167 -26.712 1.00 97.69 91 ARG A CA 1
ATOM 721 C C . ARG A 1 91 ? 20.397 1.903 -25.837 1.00 97.69 91 ARG A C 1
ATOM 723 O O . ARG A 1 91 ? 20.495 1.830 -24.615 1.00 97.69 91 ARG A O 1
ATOM 730 N N . GLU A 1 92 ? 19.259 1.715 -26.492 1.00 98.06 92 GLU A N 1
ATOM 731 C CA . GLU A 1 92 ? 17.993 1.347 -25.860 1.00 98.06 92 GLU A CA 1
ATOM 732 C C . GLU A 1 92 ? 17.992 -0.135 -25.447 1.00 98.06 92 GLU A C 1
ATOM 734 O O . GLU A 1 92 ? 18.450 -1.010 -26.189 1.00 98.06 92 GLU A O 1
ATOM 739 N N . ILE A 1 93 ? 17.508 -0.414 -24.238 1.00 97.50 93 ILE A N 1
ATOM 740 C CA . ILE A 1 93 ? 17.403 -1.750 -23.652 1.00 97.50 93 ILE A CA 1
ATOM 741 C C . ILE A 1 93 ? 15.999 -1.914 -23.083 1.00 97.50 93 ILE A C 1
ATOM 743 O O . ILE A 1 93 ? 15.651 -1.253 -22.106 1.00 97.50 93 ILE A O 1
ATOM 747 N N . THR A 1 94 ? 15.231 -2.840 -23.655 1.00 97.56 94 THR A N 1
ATOM 748 C CA . THR A 1 94 ? 13.893 -3.208 -23.176 1.00 97.56 94 THR A CA 1
ATOM 749 C C . THR A 1 94 ? 13.928 -4.565 -22.478 1.00 97.56 94 THR A C 1
ATOM 751 O O . THR A 1 94 ? 14.455 -5.539 -23.020 1.00 97.56 94 THR A O 1
ATOM 754 N N . THR A 1 95 ? 13.348 -4.644 -21.283 1.00 95.00 95 THR A N 1
ATOM 755 C CA . THR A 1 95 ? 13.218 -5.865 -20.478 1.00 95.00 95 THR A CA 1
ATOM 756 C C . THR A 1 95 ? 11.756 -6.163 -20.162 1.00 95.00 95 THR A C 1
ATOM 758 O O . THR A 1 95 ? 10.950 -5.247 -20.038 1.00 95.00 95 THR A O 1
ATOM 761 N N . TYR A 1 96 ? 11.427 -7.445 -19.994 1.00 92.31 96 TYR A N 1
ATOM 762 C CA . TYR A 1 96 ? 10.079 -7.935 -19.680 1.00 92.31 96 TYR A CA 1
ATOM 763 C C . TYR A 1 96 ? 10.112 -8.672 -18.335 1.00 92.31 96 TYR A C 1
ATOM 765 O O . TYR A 1 96 ? 10.262 -9.898 -18.306 1.00 92.31 96 TYR A O 1
ATOM 773 N N . PRO A 1 97 ? 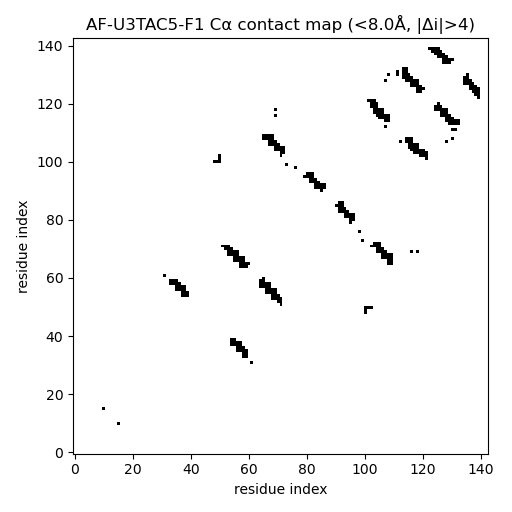10.111 -7.946 -17.206 1.00 87.56 97 PRO A N 1
ATOM 774 C CA . PRO A 1 97 ? 10.159 -8.573 -15.894 1.00 87.56 97 PRO A CA 1
ATOM 775 C C . PRO A 1 97 ? 8.846 -9.307 -15.591 1.00 87.56 97 PRO A C 1
ATOM 777 O O . PRO A 1 97 ? 7.764 -8.835 -15.929 1.00 87.56 97 PRO A O 1
ATOM 780 N N . SER A 1 98 ? 8.932 -10.447 -14.900 1.00 81.56 98 SER A N 1
ATOM 781 C CA . SER A 1 98 ? 7.748 -11.062 -14.292 1.00 81.56 98 SER A CA 1
ATOM 782 C C . SER A 1 98 ? 7.378 -10.278 -13.037 1.00 81.56 98 SER A C 1
ATOM 784 O O . SER A 1 98 ? 8.160 -10.215 -12.087 1.00 81.56 98 SER A O 1
ATOM 786 N N . VAL A 1 99 ? 6.196 -9.666 -13.043 1.00 80.12 99 VAL A N 1
ATOM 787 C CA . VAL A 1 99 ? 5.750 -8.746 -11.986 1.00 80.12 99 VAL A CA 1
ATOM 788 C C . VAL A 1 99 ? 4.864 -9.411 -10.932 1.00 80.12 99 VAL A C 1
ATOM 790 O O . VAL A 1 99 ? 4.310 -8.736 -10.077 1.00 80.12 99 VAL A O 1
ATOM 793 N N . GLU A 1 100 ? 4.766 -10.741 -10.913 1.00 76.44 100 GLU A N 1
ATOM 794 C CA . GLU A 1 100 ? 3.945 -11.466 -9.927 1.00 76.44 100 GLU A CA 1
ATOM 795 C C . GLU A 1 100 ? 4.451 -11.323 -8.470 1.00 76.44 100 GLU A C 1
ATOM 797 O O . GLU A 1 100 ? 3.684 -11.508 -7.518 1.00 76.44 100 GLU A O 1
ATOM 802 N N . ASP A 1 101 ? 5.728 -10.957 -8.283 1.00 82.88 101 ASP A N 1
ATOM 803 C CA . ASP A 1 101 ? 6.385 -10.772 -6.979 1.00 82.88 101 ASP A CA 1
ATOM 804 C C . ASP A 1 101 ? 6.359 -9.310 -6.489 1.00 82.88 101 ASP A C 1
ATOM 806 O O . ASP A 1 101 ? 7.380 -8.737 -6.101 1.00 82.88 101 ASP A O 1
ATOM 810 N N . HIS A 1 102 ? 5.182 -8.679 -6.506 1.00 90.94 102 HIS A N 1
ATOM 811 C CA . HIS A 1 102 ? 4.997 -7.320 -5.990 1.00 90.94 102 HIS A CA 1
ATOM 812 C C . HIS A 1 102 ? 4.230 -7.268 -4.660 1.00 90.94 102 HIS A C 1
ATOM 814 O O . HIS A 1 102 ? 3.476 -8.166 -4.282 1.00 90.94 102 HIS A O 1
ATOM 820 N N . CYS A 1 103 ? 4.368 -6.135 -3.974 1.00 94.19 103 CYS A N 1
ATOM 821 C CA . CYS A 1 103 ? 3.861 -5.871 -2.625 1.00 94.19 103 CYS A CA 1
ATOM 822 C C . CYS A 1 103 ? 2.809 -4.751 -2.566 1.00 94.19 103 CYS A C 1
ATOM 824 O O . CYS A 1 103 ? 2.606 -4.154 -1.510 1.00 94.19 103 CYS A O 1
ATOM 826 N N . TYR A 1 104 ? 2.142 -4.464 -3.685 1.00 96.31 104 TYR A N 1
ATOM 827 C CA . TYR A 1 104 ? 1.052 -3.492 -3.772 1.00 96.31 104 TYR A CA 1
ATOM 828 C C . TYR A 1 104 ? -0.320 -4.160 -3.672 1.00 96.31 104 TYR A C 1
ATOM 830 O O . TYR A 1 104 ? -0.609 -5.134 -4.373 1.00 96.31 104 TYR A O 1
ATOM 838 N N . TYR A 1 105 ? -1.168 -3.599 -2.817 1.00 97.25 105 TYR A N 1
ATOM 839 C CA . TYR A 1 105 ? -2.472 -4.134 -2.460 1.00 97.25 105 TYR A CA 1
ATOM 840 C C . TYR A 1 105 ? -3.538 -3.050 -2.551 1.00 97.25 105 TYR A C 1
ATOM 842 O O . TYR A 1 105 ? -3.297 -1.889 -2.217 1.00 97.25 105 TYR A O 1
ATOM 850 N N . HIS A 1 106 ? -4.735 -3.456 -2.950 1.00 97.50 106 HIS A N 1
ATOM 851 C CA . HIS A 1 106 ? -5.954 -2.688 -2.736 1.00 97.50 106 HIS A CA 1
ATOM 852 C C . HIS A 1 106 ? -6.781 -3.386 -1.658 1.00 97.50 106 HIS A C 1
ATOM 854 O O . HIS A 1 106 ? -6.546 -4.551 -1.337 1.00 97.50 106 HIS A O 1
ATOM 860 N N . GLY A 1 107 ? -7.728 -2.685 -1.051 1.00 96.75 107 GLY A N 1
ATOM 861 C CA . GLY A 1 107 ? -8.456 -3.284 0.054 1.00 96.75 107 GLY A CA 1
ATOM 862 C C . GLY A 1 107 ? -9.596 -2.456 0.590 1.00 96.75 107 GLY A C 1
ATOM 863 O O . GLY A 1 107 ? -9.957 -1.423 0.026 1.00 96.75 107 GLY A O 1
ATOM 864 N N . ARG A 1 108 ? -10.165 -2.958 1.683 1.00 97.12 108 ARG A N 1
ATOM 865 C CA . ARG A 1 108 ? -11.300 -2.377 2.403 1.00 97.12 108 ARG A CA 1
ATOM 866 C C . ARG A 1 108 ? -11.206 -2.696 3.889 1.00 97.12 108 ARG A C 1
ATOM 868 O O . ARG A 1 108 ? -10.493 -3.612 4.298 1.00 97.12 108 ARG A O 1
ATOM 875 N N . ILE A 1 109 ? -11.941 -1.947 4.689 1.00 96.25 109 ILE A N 1
ATOM 876 C CA . ILE A 1 109 ? -12.125 -2.200 6.112 1.00 96.25 109 ILE A CA 1
ATOM 877 C C . ILE A 1 109 ? -13.312 -3.142 6.307 1.00 96.25 109 ILE A C 1
ATOM 879 O O . ILE A 1 109 ? -14.323 -3.064 5.607 1.00 96.25 109 ILE A O 1
ATOM 883 N N . HIS A 1 110 ? -13.186 -4.056 7.267 1.00 87.38 110 HIS A N 1
ATOM 884 C CA . HIS A 1 110 ? -14.283 -4.935 7.651 1.00 87.38 110 HIS A CA 1
ATOM 885 C C . HIS A 1 110 ? -15.512 -4.127 8.104 1.00 87.38 110 HIS A C 1
ATOM 887 O O . HIS A 1 110 ? -15.386 -3.226 8.927 1.00 87.38 110 HIS A O 1
ATOM 893 N N . ASN A 1 111 ? -16.705 -4.479 7.617 1.00 86.06 111 ASN A N 1
ATOM 894 C CA . ASN A 1 111 ? -17.981 -3.820 7.946 1.00 86.06 111 ASN A CA 1
ATOM 895 C C . ASN A 1 111 ? -18.106 -2.333 7.554 1.00 86.06 111 ASN A C 1
ATOM 897 O O . ASN A 1 111 ? -19.050 -1.680 7.991 1.00 86.06 111 ASN A O 1
ATOM 901 N N . ASP A 1 112 ? -17.227 -1.813 6.695 1.00 92.12 112 ASP A N 1
ATOM 902 C CA . ASP A 1 112 ? -17.376 -0.491 6.080 1.00 92.12 112 ASP A CA 1
ATOM 903 C C . ASP A 1 112 ? -17.423 -0.648 4.553 1.00 92.12 112 ASP A C 1
ATOM 905 O O . ASP A 1 112 ? -16.405 -0.874 3.896 1.00 92.12 112 ASP A O 1
ATOM 909 N N . ALA A 1 113 ? -18.627 -0.590 3.982 1.00 89.50 113 ALA A N 1
ATOM 910 C CA . ALA A 1 113 ? -18.845 -0.842 2.558 1.00 89.50 113 ALA A CA 1
ATOM 911 C C . ALA A 1 113 ? -18.242 0.243 1.650 1.00 89.50 113 ALA A C 1
ATOM 913 O O . ALA A 1 113 ? -17.848 -0.072 0.524 1.00 89.50 113 ALA A O 1
ATOM 914 N N . ASP A 1 114 ? -18.145 1.474 2.156 1.00 91.88 114 ASP A N 1
ATOM 915 C CA . ASP A 1 114 ? -17.647 2.644 1.428 1.00 91.88 114 ASP A CA 1
ATOM 916 C C . ASP A 1 114 ? -16.143 2.870 1.655 1.00 91.88 114 ASP A C 1
ATOM 918 O O . ASP A 1 114 ? -15.529 3.754 1.047 1.00 91.88 114 ASP A O 1
ATOM 922 N N . SER A 1 115 ? -15.527 2.048 2.509 1.00 96.81 115 SER A N 1
ATOM 923 C CA . SER A 1 115 ? -14.085 2.043 2.710 1.00 96.81 115 SER A CA 1
ATOM 924 C C . SER A 1 115 ? -13.331 1.635 1.444 1.00 96.81 115 SER A C 1
ATOM 926 O O . SER A 1 115 ? -13.771 0.830 0.621 1.00 96.81 115 SER A O 1
ATOM 928 N N . THR A 1 116 ? -12.125 2.174 1.319 1.00 97.69 116 THR A N 1
ATOM 929 C CA . THR A 1 116 ? -11.172 1.850 0.255 1.00 97.69 116 THR A CA 1
ATOM 930 C C . THR A 1 116 ? -9.775 1.926 0.824 1.00 97.69 116 THR A C 1
ATOM 932 O O . THR A 1 116 ? -9.525 2.772 1.676 1.00 97.69 116 THR A O 1
ATOM 935 N N . ALA A 1 117 ? -8.850 1.123 0.321 1.00 9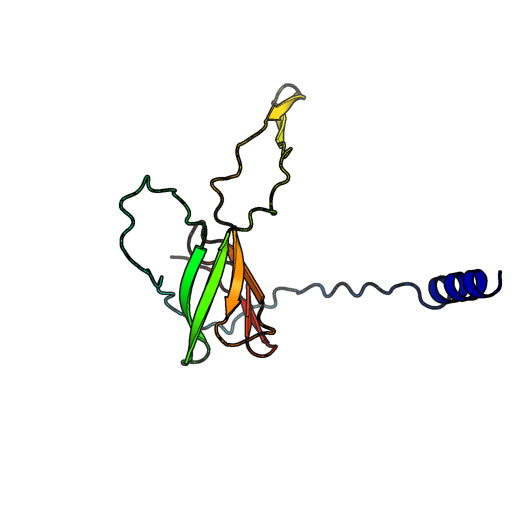7.81 117 ALA A N 1
ATOM 936 C CA . ALA A 1 117 ? -7.454 1.191 0.710 1.00 97.81 117 ALA A CA 1
ATOM 937 C C . ALA A 1 117 ? -6.533 0.927 -0.474 1.00 97.81 117 ALA A C 1
ATOM 939 O O . ALA A 1 117 ? -6.855 0.134 -1.360 1.00 97.81 117 ALA A O 1
ATOM 940 N N . SER A 1 118 ? -5.373 1.575 -0.449 1.00 97.88 118 SER A N 1
ATOM 941 C CA . SER A 1 118 ? -4.264 1.348 -1.370 1.00 97.88 118 SER A CA 1
ATOM 942 C C . SER A 1 118 ? -2.982 1.338 -0.553 1.00 97.88 118 SER A C 1
ATOM 944 O O . SER A 1 118 ? -2.568 2.378 -0.040 1.00 97.88 118 SER A O 1
ATOM 946 N N . ILE A 1 119 ? -2.377 0.161 -0.413 1.00 97.88 119 ILE A N 1
ATOM 947 C CA . ILE A 1 119 ? -1.298 -0.102 0.539 1.00 97.88 119 ILE A CA 1
ATOM 948 C C . ILE A 1 119 ? -0.123 -0.786 -0.157 1.00 97.88 119 ILE A C 1
ATOM 950 O O . ILE A 1 119 ? -0.276 -1.783 -0.857 1.00 97.88 119 ILE A O 1
ATOM 954 N N . SER A 1 120 ? 1.072 -0.265 0.084 1.00 96.88 120 SER A N 1
ATOM 955 C CA . SER A 1 120 ? 2.343 -0.949 -0.110 1.00 96.88 120 SER A CA 1
ATOM 956 C C . SER A 1 120 ? 2.722 -1.676 1.178 1.00 96.88 120 SER A C 1
ATOM 958 O O . SER A 1 120 ? 2.660 -1.089 2.257 1.00 96.88 120 SER A O 1
ATOM 960 N N . ALA A 1 121 ? 3.130 -2.936 1.052 1.00 95.00 121 ALA A N 1
ATOM 961 C CA . ALA A 1 121 ? 3.681 -3.750 2.136 1.00 95.00 121 ALA A CA 1
ATOM 962 C C . ALA A 1 121 ? 5.164 -4.108 1.897 1.00 95.00 121 ALA A C 1
ATOM 964 O O . ALA A 1 121 ? 5.648 -5.124 2.393 1.00 95.00 121 ALA A O 1
ATOM 965 N N . CYS A 1 122 ? 5.868 -3.327 1.070 1.00 93.06 122 CYS A N 1
ATOM 966 C CA . CYS A 1 122 ? 7.229 -3.643 0.626 1.00 93.06 122 CYS A CA 1
ATOM 967 C C . CYS A 1 122 ? 8.291 -3.459 1.721 1.00 93.06 122 CYS A C 1
ATOM 969 O O . CYS A 1 122 ? 9.253 -4.219 1.772 1.00 93.06 122 CYS A O 1
ATOM 971 N N . ASP A 1 123 ? 8.110 -2.453 2.577 1.00 90.81 123 ASP A N 1
ATOM 972 C CA . ASP A 1 123 ? 9.002 -2.105 3.687 1.00 90.81 123 ASP A CA 1
ATOM 973 C C . ASP A 1 123 ? 8.155 -1.505 4.819 1.00 90.81 123 ASP A C 1
ATOM 975 O O . ASP A 1 123 ? 8.069 -0.293 5.011 1.00 90.81 123 ASP A O 1
ATOM 979 N N . GLY A 1 124 ? 7.379 -2.372 5.474 1.00 92.06 124 GLY A N 1
ATOM 980 C CA . GLY A 1 124 ? 6.271 -1.948 6.329 1.00 92.06 124 GLY A CA 1
ATOM 981 C C . GLY A 1 124 ? 5.042 -1.494 5.532 1.00 92.06 124 GLY A C 1
ATOM 982 O O . GLY A 1 124 ? 5.012 -1.570 4.302 1.00 92.06 124 GLY A O 1
ATOM 983 N N . LEU A 1 125 ? 3.997 -1.069 6.249 1.00 95.25 125 LEU A N 1
ATOM 984 C CA . LEU A 1 125 ? 2.762 -0.584 5.634 1.00 95.25 125 LEU A CA 1
ATOM 985 C C . LEU A 1 125 ? 2.887 0.896 5.279 1.00 95.25 125 LEU A C 1
ATOM 987 O O . LEU A 1 125 ? 3.164 1.724 6.145 1.00 95.25 125 LEU A O 1
ATOM 991 N N . LYS A 1 126 ? 2.626 1.225 4.014 1.00 96.44 126 LYS A N 1
ATOM 992 C CA . LYS A 1 126 ? 2.577 2.601 3.518 1.00 96.44 126 LYS A CA 1
ATOM 993 C C . LYS A 1 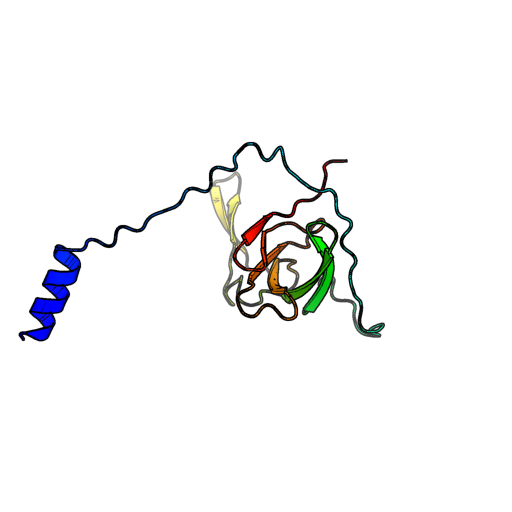126 ? 1.408 2.795 2.564 1.00 96.44 126 LYS A C 1
ATOM 995 O O . LYS A 1 126 ? 1.217 1.978 1.672 1.00 96.44 126 LYS A O 1
ATOM 1000 N N . GLY A 1 127 ? 0.676 3.895 2.679 1.00 96.75 127 GLY A N 1
ATOM 1001 C CA . GLY A 1 127 ? -0.398 4.225 1.744 1.00 96.75 127 GLY A CA 1
ATOM 1002 C C . GLY A 1 127 ? -1.540 4.961 2.420 1.00 96.75 127 GLY A C 1
ATOM 1003 O O . GLY A 1 127 ? -1.307 5.754 3.328 1.00 96.75 127 GLY A O 1
ATOM 1004 N N . TYR A 1 128 ? -2.767 4.698 1.977 1.00 96.75 128 TYR A N 1
ATOM 1005 C CA . TYR A 1 128 ? -3.958 5.302 2.565 1.00 96.75 128 TYR A CA 1
ATOM 1006 C C . TYR A 1 128 ? -5.109 4.309 2.690 1.00 96.75 128 TYR A C 1
ATOM 1008 O O . TYR A 1 128 ? -5.176 3.308 1.966 1.00 96.75 128 TYR A O 1
ATOM 1016 N N . PHE A 1 129 ? -6.046 4.635 3.573 1.00 97.06 129 PHE A N 1
ATOM 1017 C CA . PHE A 1 129 ? -7.351 3.997 3.638 1.00 97.06 129 PHE A CA 1
ATOM 1018 C C . PHE A 1 129 ? -8.439 5.004 4.017 1.00 97.06 129 PHE A C 1
ATOM 1020 O O . PHE A 1 129 ? -8.161 6.046 4.606 1.00 97.06 129 PHE A O 1
ATOM 1027 N N . LYS A 1 130 ? -9.684 4.692 3.660 1.00 96.75 130 LYS A N 1
ATOM 1028 C CA . LYS A 1 130 ? -10.873 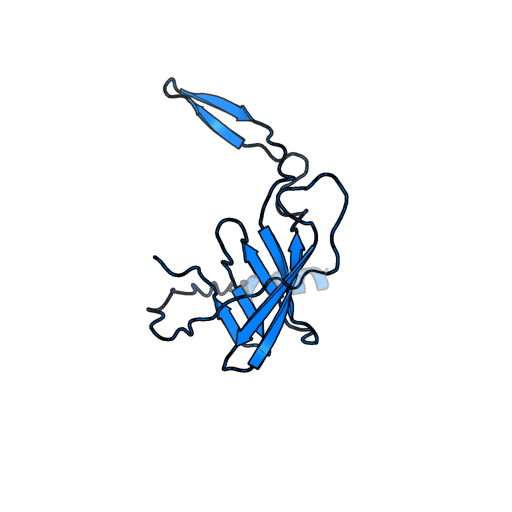5.435 4.074 1.00 96.75 130 LYS A CA 1
ATOM 1029 C C . LYS A 1 130 ? -11.640 4.652 5.122 1.00 96.75 130 LYS A C 1
ATOM 1031 O O . LYS A 1 130 ? -11.862 3.461 4.922 1.00 96.75 130 LYS A O 1
ATOM 1036 N N . LEU A 1 131 ? -12.051 5.329 6.184 1.00 95.44 131 LEU A N 1
ATOM 1037 C CA . LEU A 1 131 ? -12.892 4.795 7.249 1.00 95.44 131 LEU A CA 1
ATOM 1038 C C . LEU A 1 131 ? -13.979 5.823 7.549 1.00 95.44 131 LEU A C 1
ATOM 1040 O O . LEU A 1 131 ? -13.661 6.964 7.872 1.00 95.44 131 LEU A O 1
ATOM 1044 N N . GLN A 1 132 ? -15.248 5.429 7.436 1.00 92.94 132 GLN A N 1
ATOM 1045 C CA . GLN A 1 132 ? -16.402 6.289 7.739 1.00 92.94 132 GLN A CA 1
ATOM 1046 C C . GLN A 1 132 ? -16.365 7.653 7.015 1.00 92.94 132 GLN A C 1
ATOM 1048 O O . GLN A 1 132 ? -16.765 8.675 7.563 1.00 92.94 132 GLN A O 1
ATOM 1053 N N . GLY A 1 133 ? -15.877 7.671 5.770 1.00 91.00 133 GLY A N 1
ATOM 1054 C CA . GLY A 1 133 ? -15.756 8.882 4.946 1.00 91.00 133 GLY A CA 1
ATOM 1055 C C . GLY A 1 133 ? -14.455 9.671 5.134 1.00 91.00 133 GLY A C 1
ATOM 1056 O O . GLY A 1 133 ? -14.082 10.430 4.239 1.00 91.00 133 GLY A O 1
ATOM 1057 N N . GLU A 1 134 ? -13.717 9.427 6.214 1.00 92.44 134 GLU A N 1
ATOM 1058 C CA . GLU A 1 134 ? -12.447 10.093 6.508 1.00 92.44 134 GLU A CA 1
ATOM 1059 C C . GLU A 1 134 ? -11.266 9.351 5.875 1.00 92.44 134 GLU A C 1
ATOM 1061 O O . GLU A 1 134 ? -11.263 8.123 5.774 1.00 92.44 134 GLU A O 1
ATOM 1066 N N . THR A 1 135 ? -10.255 10.096 5.419 1.00 94.25 135 THR A N 1
ATOM 1067 C CA . THR A 1 135 ? -9.054 9.531 4.781 1.00 94.25 135 THR A CA 1
ATOM 1068 C C . THR A 1 135 ? -7.877 9.553 5.744 1.00 94.25 135 THR A C 1
ATOM 1070 O O . THR A 1 135 ? -7.490 10.609 6.232 1.00 94.25 135 THR A O 1
ATOM 1073 N N . TYR A 1 136 ? -7.264 8.391 5.941 1.00 94.06 136 TYR A N 1
ATOM 1074 C CA . TYR A 1 136 ? -6.095 8.198 6.786 1.00 94.06 136 TYR A CA 1
ATOM 1075 C C . TYR A 1 136 ? -4.887 7.838 5.931 1.00 94.06 136 TYR A C 1
ATOM 1077 O O . TYR A 1 136 ? -4.988 7.031 5.002 1.00 94.06 136 TYR A O 1
ATOM 1085 N N . LEU A 1 137 ? -3.737 8.416 6.268 1.00 94.69 137 LEU A N 1
ATOM 1086 C CA . LEU A 1 137 ? -2.444 8.069 5.689 1.00 94.69 137 LEU A CA 1
ATOM 1087 C C . LEU A 1 137 ? -1.664 7.220 6.690 1.00 94.69 137 LEU A C 1
ATOM 1089 O O . LEU A 1 137 ? -1.664 7.506 7.884 1.00 94.69 137 LEU A O 1
ATOM 1093 N N . ILE A 1 138 ? -0.991 6.185 6.197 1.00 94.44 138 ILE A N 1
ATOM 1094 C CA . ILE A 1 138 ? -0.081 5.361 6.991 1.00 94.44 138 ILE A CA 1
ATOM 1095 C C . ILE A 1 138 ? 1.306 5.399 6.364 1.00 94.44 138 ILE A C 1
ATOM 1097 O O . ILE A 1 138 ? 1.459 5.225 5.151 1.00 94.44 138 ILE A O 1
ATOM 1101 N N . GLU A 1 139 ? 2.321 5.606 7.194 1.00 93.56 139 GLU A N 1
ATOM 1102 C CA . GLU A 1 139 ? 3.719 5.508 6.798 1.00 93.56 139 GLU A CA 1
ATOM 1103 C C . GLU A 1 139 ? 4.573 4.858 7.897 1.00 93.56 139 GLU A C 1
ATOM 1105 O O . GLU A 1 139 ? 4.257 4.986 9.084 1.00 93.56 139 GLU A O 1
ATOM 1110 N N . PRO A 1 140 ? 5.658 4.155 7.529 1.00 93.44 140 PRO A N 1
ATOM 1111 C CA . PRO A 1 140 ? 6.631 3.667 8.495 1.00 93.44 140 PRO A CA 1
ATOM 1112 C C . PRO A 1 140 ? 7.333 4.822 9.216 1.00 93.44 140 PRO A C 1
ATOM 1114 O O . PRO A 1 140 ? 7.724 5.813 8.595 1.00 93.44 140 PRO A O 1
ATOM 1117 N N . LEU A 1 141 ? 7.565 4.663 10.519 1.00 88.81 141 LEU A N 1
ATOM 1118 C CA . LEU A 1 141 ? 8.398 5.594 11.276 1.00 88.81 141 LEU A CA 1
ATOM 1119 C C . LEU A 1 141 ? 9.861 5.480 10.838 1.00 88.81 141 LEU A C 1
ATOM 1121 O O . LEU A 1 141 ? 10.380 4.380 10.640 1.00 88.81 141 LEU A O 1
ATOM 1125 N N . LYS A 1 142 ? 10.541 6.626 10.737 1.00 82.06 142 LYS A N 1
ATOM 1126 C CA . LYS A 1 142 ? 11.999 6.659 10.586 1.00 82.06 142 LYS A CA 1
ATOM 1127 C C . LYS A 1 142 ? 12.628 6.208 11.906 1.00 82.06 142 LYS A C 1
ATOM 1129 O O . LYS A 1 142 ? 12.316 6.788 12.946 1.00 82.06 142 LYS A O 1
ATOM 1134 N N . LEU A 1 143 ? 13.461 5.169 11.848 1.00 63.81 143 LEU A N 1
ATOM 1135 C CA . LEU A 1 143 ? 14.293 4.717 12.967 1.00 63.81 143 LEU A CA 1
ATOM 1136 C C . LEU A 1 143 ? 15.525 5.610 13.138 1.00 63.81 143 LEU A C 1
ATOM 1138 O O . LEU A 1 143 ? 16.045 6.094 12.105 1.00 63.81 143 LEU A O 1
#

Sequence (143 aa):
MIQVLLVTICLAVFPYQGSSIILESGNVNDYEVVYPRKVTALPKRAVQQKYEDAMQYELKVNGEPVVLHLEKNKGLFSEDYSETHYSPDGREITTYPSVEDHCYYHGRIHNDADSTASISACDGLKGYFKLQGETYLIEPLKL

pLDDT: mean 84.06, std 15.41, range [48.81, 98.06]

Solvent-accessible surface area (backbone atoms only — not comparable to full-atom values): 9145 Å² total; per-residue (Å²): 114,68,70,60,52,53,54,54,47,47,55,71,75,50,64,82,75,77,78,76,77,76,78,69,83,61,87,74,82,80,79,82,92,68,76,73,40,76,58,80,86,77,90,75,95,58,88,80,63,94,56,67,64,60,53,34,34,37,32,59,58,99,84,42,82,43,48,40,43,35,36,49,46,78,78,76,56,60,99,80,46,69,48,76,48,68,48,99,89,68,48,82,46,77,46,72,71,84,70,86,86,55,46,48,26,35,33,32,37,73,98,39,90,86,25,38,32,44,36,36,58,78,78,53,58,33,41,40,37,32,55,96,88,43,79,46,78,45,67,66,80,86,128

Foldseek 3Di:
DVVVVVVVVCCVVDVPPPPPPPPPPDPCPDDDDKDKDKDDDDDDPDDDQPEDQWTWIWIDDVNHIWIKTWGAPPVPADPQDKDWDADPVGDIDIDRDDPPNAQWTKTAIPPAPPKIWTWGPPPHTFGWMDDPNDIDTDDDDDD

Nearest PDB structures (foldseek):
  8snm-assembly1_A  TM=7.011E-01  e=1.686E-03  Homo sapiens

InterPro domains:
  IPR002870 Peptidase M12B, propeptide [PF01562] (32-109)

Secondary structure (DSSP, 8-state):
-HHHHHHHHHHHHS----------------------EE---S---S---SS-SEEEEEEEETTEEEEEEEEE-TTSS-TT--EEEE-TTS-EEEE----SS--EEEEEETT-TT--EEEE-SSS-EEEEEETTEEEEE-PPP-

Mean predicted aligned error: 11.57 Å

Organism: Protobothrops flavoviridis (NCBI:txid88087)

Radius of gyration: 21.5 Å; Cα contacts (8 Å, |Δi|>4): 194; chains: 1; bounding box: 58×51×55 Å